Protein AF-A0A734XWA3-F1 (afdb_monomer_lite)

Foldseek 3Di:
DLLLALLQVLLVVLVVLCVVLVHDCVVLQQQSQVLCVVLVADFDDDPNGTHHPPHDDDPQLVVVLVVCCVVPVVQVPDPVSSVVSSVVSSVVVLVVCQVVPVVDPGDRSVVSSVSSVVSSVVSNVVSD

pLDDT: mean 93.8, std 4.63, range [60.22, 98.06]

Radius of gyration: 15.63 Å; chains: 1; bounding box: 35×31×35 Å

Sequence (128 aa):
AILSAVYSNNKDQCCKLLISKGVSITPFLKEIGEAAQNAELPGEIKNGVFTPGGAGANPFVVPLIASASIKYPHMFINHNQQVSFKAYAEKIVMKEVTPLFNKGTMPTPQQFQLTIENIANKYLQNAS

Organism: Salmonella enterica (NCBI:txid28901)

Structure (mmCIF, N/CA/C/O backbone):
data_AF-A0A734XWA3-F1
#
_entry.id   AF-A0A734XWA3-F1
#
loop_
_atom_site.group_PDB
_atom_site.id
_atom_site.type_symbol
_atom_site.label_atom_id
_atom_site.label_alt_id
_atom_site.label_comp_id
_atom_site.label_asym_id
_atom_site.label_entity_id
_atom_site.label_seq_id
_atom_site.pdbx_PDB_ins_code
_atom_site.Cartn_x
_atom_site.Cartn_y
_atom_site.Cartn_z
_atom_site.occupancy
_atom_site.B_iso_or_equiv
_atom_site.auth_seq_id
_atom_site.auth_comp_id
_atom_site.auth_asym_id
_atom_site.auth_atom_id
_atom_site.pdbx_PDB_model_num
ATOM 1 N N . ALA A 1 1 ? 0.790 -8.281 -3.360 1.00 89.12 1 ALA A N 1
ATOM 2 C CA . ALA A 1 1 ? 1.863 -7.278 -3.551 1.00 89.12 1 ALA A CA 1
ATOM 3 C C . ALA A 1 1 ? 1.309 -5.896 -3.906 1.00 89.12 1 ALA A C 1
ATOM 5 O O . ALA A 1 1 ? 1.453 -5.002 -3.090 1.00 89.12 1 ALA A O 1
ATOM 6 N N . ILE A 1 2 ? 0.650 -5.700 -5.060 1.00 93.75 2 ILE A N 1
ATOM 7 C CA . ILE A 1 2 ? 0.156 -4.367 -5.477 1.00 93.75 2 ILE A CA 1
ATOM 8 C C . ILE A 1 2 ? -0.863 -3.781 -4.494 1.00 93.75 2 ILE A C 1
ATOM 10 O O . ILE A 1 2 ? -0.647 -2.690 -3.979 1.00 93.75 2 ILE A O 1
ATOM 14 N N . LEU A 1 3 ? -1.932 -4.517 -4.177 1.00 95.12 3 LEU A N 1
ATOM 15 C CA . LEU A 1 3 ? -2.932 -4.050 -3.209 1.00 95.12 3 LEU A CA 1
ATOM 16 C C . LEU A 1 3 ? -2.325 -3.866 -1.808 1.00 95.12 3 LEU A C 1
ATOM 18 O O . LEU A 1 3 ? -2.639 -2.913 -1.109 1.00 95.12 3 LEU A O 1
ATOM 22 N N . SER A 1 4 ? -1.378 -4.722 -1.416 1.00 95.62 4 SER A N 1
ATOM 23 C CA . SER A 1 4 ? -0.643 -4.572 -0.154 1.00 95.62 4 SER A CA 1
ATOM 24 C C . SER A 1 4 ? 0.204 -3.290 -0.115 1.00 95.62 4 SER A C 1
ATOM 26 O O . SER A 1 4 ? 0.299 -2.657 0.930 1.00 95.62 4 SER A O 1
ATOM 28 N N . ALA A 1 5 ? 0.770 -2.868 -1.248 1.00 94.19 5 ALA A N 1
ATOM 29 C CA . ALA A 1 5 ? 1.468 -1.590 -1.359 1.00 94.19 5 ALA A CA 1
ATOM 30 C C . ALA A 1 5 ? 0.503 -0.393 -1.297 1.00 94.19 5 ALA A C 1
ATOM 32 O O . ALA A 1 5 ? 0.799 0.583 -0.613 1.00 94.19 5 ALA A O 1
ATOM 33 N N . VAL A 1 6 ? -0.665 -0.485 -1.949 1.00 94.06 6 VAL A N 1
ATOM 34 C CA . VAL A 1 6 ? -1.745 0.518 -1.831 1.00 94.06 6 VAL A CA 1
ATOM 35 C C . VAL A 1 6 ? -2.152 0.701 -0.369 1.00 94.06 6 VAL A C 1
ATOM 37 O O . VAL A 1 6 ? -2.234 1.834 0.110 1.00 94.06 6 VAL A O 1
ATOM 40 N N . TYR A 1 7 ? -2.352 -0.415 0.341 1.00 96.81 7 TYR A N 1
ATOM 41 C CA . TYR A 1 7 ? -2.630 -0.438 1.774 1.00 96.81 7 TYR A CA 1
ATOM 42 C C . TYR A 1 7 ? -1.526 0.272 2.565 1.00 96.81 7 TYR A C 1
ATOM 44 O O . TYR A 1 7 ? -1.813 1.193 3.325 1.00 96.81 7 TYR A O 1
ATOM 52 N N . SER A 1 8 ? -0.260 -0.106 2.361 1.00 94.75 8 SER A N 1
ATOM 53 C CA . SER A 1 8 ? 0.871 0.460 3.104 1.00 94.75 8 SER A CA 1
ATOM 54 C C . SER A 1 8 ? 1.035 1.961 2.905 1.00 94.75 8 SER A C 1
ATOM 56 O O . SER A 1 8 ? 1.178 2.681 3.889 1.00 94.75 8 SER A O 1
ATOM 58 N N . ASN A 1 9 ? 0.962 2.440 1.663 1.00 91.06 9 ASN A N 1
ATOM 59 C CA . ASN A 1 9 ? 1.125 3.862 1.368 1.00 91.06 9 ASN A CA 1
ATOM 60 C C . ASN A 1 9 ? 0.036 4.709 2.037 1.00 91.06 9 ASN A C 1
ATOM 62 O O . ASN A 1 9 ? 0.341 5.712 2.684 1.00 91.06 9 ASN A O 1
ATOM 66 N N . ASN A 1 10 ? -1.223 4.278 1.937 1.00 92.56 10 ASN A N 1
ATOM 67 C CA . ASN A 1 10 ? -2.336 4.981 2.570 1.00 92.56 10 ASN A CA 1
ATOM 68 C C . ASN A 1 10 ? -2.272 4.915 4.098 1.00 92.56 10 ASN A C 1
ATOM 70 O O . ASN A 1 10 ? -2.511 5.921 4.768 1.00 92.56 10 ASN A O 1
ATOM 74 N N . LYS A 1 11 ? -1.924 3.747 4.652 1.00 95.50 11 LYS A N 1
ATOM 75 C CA . LYS A 1 11 ? -1.738 3.558 6.092 1.00 95.50 11 LYS A CA 1
ATOM 76 C C . LYS A 1 11 ? -0.707 4.546 6.631 1.00 95.50 11 LYS A C 1
ATOM 78 O O . LYS A 1 11 ? -1.010 5.287 7.560 1.00 95.50 11 LYS A O 1
ATOM 83 N N . ASP A 1 12 ? 0.484 4.584 6.039 1.00 93.62 12 ASP A N 1
ATOM 84 C CA . ASP A 1 12 ? 1.581 5.423 6.523 1.00 93.62 12 ASP A CA 1
ATOM 85 C C . ASP A 1 12 ? 1.233 6.919 6.417 1.00 93.62 12 ASP A C 1
ATOM 87 O O . ASP A 1 12 ? 1.466 7.680 7.361 1.00 93.62 12 ASP A O 1
ATOM 91 N N . GLN A 1 13 ? 0.610 7.341 5.309 1.00 92.19 13 GLN A N 1
ATOM 92 C CA . GLN A 1 13 ? 0.181 8.727 5.111 1.00 92.19 13 GLN A CA 1
ATOM 93 C C . GLN A 1 13 ? -0.894 9.154 6.120 1.00 92.19 13 GLN A C 1
ATOM 95 O O . GLN A 1 13 ? -0.751 10.190 6.774 1.00 92.19 13 GLN A O 1
ATOM 100 N N . CYS A 1 14 ? -1.961 8.367 6.265 1.00 94.81 14 CYS A N 1
ATOM 101 C CA . CYS A 1 14 ? -3.069 8.703 7.153 1.00 94.81 14 CYS A CA 1
ATOM 102 C C . CYS A 1 14 ? -2.642 8.643 8.627 1.00 94.81 14 CYS A C 1
ATOM 104 O O . CYS A 1 14 ? -2.916 9.576 9.379 1.00 94.81 14 CYS A O 1
ATOM 106 N N . CYS A 1 15 ? -1.883 7.617 9.037 1.00 95.56 15 CYS A N 1
ATOM 107 C CA . CYS A 1 15 ? -1.354 7.527 10.399 1.00 95.56 15 CYS A CA 1
ATOM 108 C C . CYS A 1 15 ? -0.489 8.739 10.755 1.00 95.56 15 CYS A C 1
ATOM 110 O O . CYS A 1 15 ? -0.646 9.284 11.844 1.00 95.56 15 CYS A O 1
ATOM 112 N N . LYS A 1 16 ? 0.376 9.207 9.843 1.00 94.56 16 LYS A N 1
ATOM 113 C CA . LYS A 1 16 ? 1.185 10.413 10.075 1.00 94.56 16 LYS A CA 1
ATOM 114 C C . LYS A 1 16 ? 0.311 11.637 10.375 1.00 94.56 16 LYS A C 1
ATOM 116 O O . LYS A 1 16 ? 0.613 12.387 11.302 1.00 94.56 16 LYS A O 1
ATOM 121 N N . LEU A 1 17 ? -0.776 11.821 9.626 1.00 94.88 17 LEU A N 1
ATOM 122 C CA . LEU A 1 17 ? -1.710 12.933 9.819 1.00 94.88 17 LEU A CA 1
ATOM 123 C C . LEU A 1 17 ? -2.527 12.790 11.113 1.00 94.88 17 LEU A C 1
ATOM 125 O O . LEU A 1 17 ? -2.623 13.747 11.878 1.00 94.88 17 LEU A O 1
ATOM 129 N N . LEU A 1 18 ? -3.069 11.606 11.400 1.00 94.50 18 LEU A N 1
ATOM 130 C CA . LEU A 1 18 ? -3.842 11.353 12.621 1.00 94.50 18 LEU A CA 1
ATOM 131 C C . LEU A 1 18 ? -2.992 11.532 13.886 1.00 94.50 18 LEU A C 1
ATOM 133 O O . LEU A 1 18 ? -3.425 12.205 14.819 1.00 94.50 18 LEU A O 1
ATOM 137 N N . ILE A 1 19 ? -1.754 11.026 13.884 1.00 95.19 19 ILE A N 1
ATOM 138 C CA . ILE A 1 19 ? -0.800 11.226 14.985 1.00 95.19 19 ILE A CA 1
ATOM 139 C C . ILE A 1 19 ? -0.501 12.716 15.167 1.00 95.19 19 ILE A C 1
ATOM 141 O O . ILE A 1 19 ? -0.512 13.198 16.296 1.00 95.19 19 ILE A O 1
ATOM 145 N N . SER A 1 20 ? -0.301 13.471 14.077 1.00 94.19 20 SER A N 1
ATOM 146 C CA . SER A 1 20 ? -0.065 14.923 14.169 1.00 94.19 20 SER A CA 1
ATOM 147 C C . SER A 1 20 ? -1.241 15.703 14.774 1.00 94.19 20 SER A C 1
ATOM 149 O O . SER A 1 20 ? -1.041 16.784 15.319 1.00 94.19 20 SER A O 1
ATOM 151 N N . LYS A 1 21 ? -2.451 15.136 14.714 1.00 93.12 21 LYS A N 1
ATOM 152 C CA . LYS A 1 21 ? -3.686 15.669 15.306 1.00 93.12 21 LYS A CA 1
ATOM 153 C C . LYS A 1 21 ? -3.989 15.096 16.701 1.00 93.12 21 LYS A C 1
ATOM 155 O O . LYS A 1 21 ? -5.018 15.429 17.275 1.00 93.12 21 LYS A O 1
ATOM 160 N N . GLY A 1 22 ? -3.137 14.221 17.245 1.00 91.69 22 GLY A N 1
ATOM 161 C CA . GLY A 1 22 ? -3.363 13.563 18.539 1.00 91.69 22 GLY A CA 1
ATOM 162 C C . GLY A 1 22 ? -4.503 12.536 18.538 1.00 91.69 22 GLY A C 1
ATOM 163 O O . GLY A 1 22 ? -5.001 12.170 19.601 1.00 91.69 22 GLY A O 1
ATOM 164 N N . VAL A 1 23 ? -4.928 12.065 17.363 1.00 93.38 23 VAL A N 1
ATOM 165 C CA . VAL A 1 23 ? -6.029 11.107 17.216 1.00 93.38 23 VAL A CA 1
ATOM 166 C C . VAL A 1 23 ? -5.498 9.677 17.195 1.00 93.38 23 VAL A C 1
ATOM 168 O O . VAL A 1 23 ? -4.503 9.365 16.538 1.00 93.38 23 VAL A O 1
ATOM 171 N N . SER A 1 24 ? -6.185 8.785 17.912 1.00 93.06 24 SER A N 1
ATOM 172 C CA . SER A 1 24 ? -5.847 7.361 17.941 1.00 93.06 24 SER A CA 1
ATOM 173 C C . SER A 1 24 ? -5.946 6.737 16.548 1.00 93.06 24 SER A C 1
ATOM 175 O O . SER A 1 24 ? -6.978 6.826 15.883 1.00 93.06 24 SER A O 1
ATOM 177 N N . ILE A 1 25 ? -4.882 6.052 16.125 1.00 95.81 25 ILE A N 1
ATOM 178 C CA . ILE A 1 25 ? -4.816 5.374 14.823 1.00 95.81 25 ILE A CA 1
ATOM 179 C C . ILE A 1 25 ? -5.511 4.008 14.822 1.00 95.81 25 ILE A C 1
ATOM 181 O O . ILE A 1 25 ? -5.812 3.485 13.754 1.00 95.81 25 ILE A O 1
ATOM 185 N N . THR A 1 26 ? -5.771 3.412 15.989 1.00 95.06 26 THR A N 1
ATOM 186 C CA . THR A 1 26 ? -6.272 2.031 16.095 1.00 95.06 26 THR A CA 1
ATOM 187 C C . THR A 1 26 ? -7.600 1.799 15.363 1.00 95.06 26 THR A C 1
ATOM 189 O O . THR A 1 26 ? -7.685 0.811 14.634 1.00 95.06 26 THR A O 1
ATOM 192 N N . PRO A 1 27 ? -8.623 2.674 15.479 1.00 95.56 27 PRO A N 1
ATOM 193 C CA . PRO A 1 27 ? -9.873 2.496 14.740 1.00 95.56 27 PRO A CA 1
ATOM 194 C C . PRO A 1 27 ? -9.661 2.520 13.222 1.00 95.56 27 PRO A C 1
ATOM 196 O O . PRO A 1 27 ? -10.161 1.647 12.519 1.00 95.56 27 PRO A O 1
ATOM 199 N N . PHE A 1 28 ? -8.843 3.462 12.740 1.00 96.75 28 PHE A N 1
ATOM 200 C CA . PHE A 1 28 ? -8.468 3.555 11.332 1.00 96.75 28 PHE A CA 1
ATOM 201 C C . PHE A 1 28 ? -7.773 2.278 10.853 1.00 96.75 28 PHE A C 1
ATOM 203 O O . PHE A 1 28 ? -8.188 1.703 9.851 1.00 96.75 28 PHE A O 1
ATOM 210 N N . LEU A 1 29 ? -6.762 1.806 11.594 1.00 96.88 29 LEU A N 1
ATOM 211 C CA . LEU A 1 29 ? -6.017 0.588 11.270 1.00 96.88 29 LEU A CA 1
ATOM 212 C C . LEU A 1 29 ? -6.922 -0.645 11.184 1.00 96.88 29 LEU A C 1
ATOM 214 O O . LEU A 1 29 ? -6.722 -1.491 10.316 1.00 96.88 29 LEU A O 1
ATOM 218 N N . LYS A 1 30 ? -7.927 -0.740 12.060 1.00 97.25 30 LYS A N 1
ATOM 219 C CA . LYS A 1 30 ? -8.896 -1.835 12.032 1.00 97.25 30 LYS A CA 1
ATOM 220 C C . LYS A 1 30 ? -9.740 -1.809 10.754 1.00 97.25 30 LYS A C 1
ATOM 222 O O . LYS A 1 30 ? -9.818 -2.826 10.074 1.00 97.25 30 LYS A O 1
ATOM 227 N N . GLU A 1 31 ? -10.293 -0.652 10.389 1.00 97.81 31 GLU A N 1
ATOM 228 C CA . GLU A 1 31 ? -11.173 -0.522 9.217 1.00 97.81 31 GLU A CA 1
ATOM 229 C C . GLU A 1 31 ? -10.416 -0.748 7.893 1.00 97.81 31 GLU A C 1
ATOM 231 O O . GLU A 1 31 ? -10.904 -1.453 7.009 1.00 97.81 31 GLU A O 1
ATOM 236 N N . ILE A 1 32 ? -9.178 -0.249 7.761 1.00 97.56 32 ILE A N 1
ATOM 237 C CA . ILE A 1 32 ? -8.358 -0.561 6.575 1.00 97.56 32 ILE A CA 1
ATOM 238 C C . ILE A 1 32 ? -7.894 -2.024 6.547 1.00 97.56 32 ILE A C 1
ATOM 240 O O . ILE A 1 32 ? -7.689 -2.580 5.467 1.00 97.56 32 ILE A O 1
ATOM 244 N N . GLY A 1 33 ? -7.720 -2.650 7.715 1.00 97.50 33 GLY A N 1
ATOM 245 C CA . GLY A 1 33 ? -7.402 -4.070 7.839 1.00 97.50 33 GLY A CA 1
ATOM 246 C C . GLY A 1 33 ? -8.559 -4.941 7.355 1.00 97.50 33 GLY A C 1
ATOM 247 O O . GLY A 1 33 ? -8.352 -5.844 6.550 1.00 97.50 33 GLY A O 1
ATOM 248 N N . GLU A 1 34 ? -9.786 -4.620 7.763 1.00 97.81 34 GLU A N 1
ATOM 249 C CA . GLU A 1 34 ? -11.006 -5.275 7.275 1.00 97.81 34 GLU A CA 1
ATOM 250 C C . GLU A 1 34 ? -11.168 -5.098 5.758 1.00 97.81 34 GLU A C 1
ATOM 252 O O . GLU A 1 34 ? -11.424 -6.068 5.047 1.00 97.81 34 GLU A O 1
ATOM 257 N N . ALA A 1 35 ? -10.925 -3.896 5.223 1.00 97.75 35 ALA A N 1
ATOM 258 C CA . ALA A 1 35 ? -10.937 -3.669 3.776 1.00 97.75 35 ALA A CA 1
ATOM 259 C C . ALA A 1 35 ? -9.905 -4.541 3.041 1.00 97.75 35 ALA A C 1
ATOM 261 O O . ALA A 1 35 ? -10.197 -5.100 1.984 1.00 97.75 35 ALA A O 1
ATOM 262 N N . ALA A 1 36 ? -8.705 -4.690 3.602 1.00 97.19 36 ALA A N 1
ATOM 263 C CA . ALA A 1 36 ? -7.665 -5.535 3.033 1.00 97.19 36 ALA A CA 1
ATOM 264 C C . ALA A 1 36 ? -8.008 -7.034 3.095 1.00 97.19 36 ALA A C 1
ATOM 266 O O . ALA A 1 36 ? -7.687 -7.771 2.162 1.00 97.19 36 ALA A O 1
ATOM 267 N N . GLN A 1 37 ? -8.688 -7.471 4.156 1.00 96.38 37 GLN A N 1
ATOM 268 C CA . GLN A 1 37 ? -9.208 -8.830 4.283 1.00 96.38 37 GLN A CA 1
ATOM 269 C C . GLN A 1 37 ? -10.331 -9.101 3.270 1.00 96.38 37 GLN A C 1
ATOM 271 O O . GLN A 1 37 ? -10.324 -10.141 2.618 1.00 96.38 37 GLN A O 1
ATOM 276 N N . ASN A 1 38 ? -11.240 -8.142 3.071 1.00 95.94 38 ASN A N 1
ATOM 277 C CA . ASN A 1 38 ? -12.308 -8.211 2.064 1.00 95.94 38 ASN A CA 1
ATOM 278 C C . ASN A 1 38 ? -11.772 -8.198 0.625 1.00 95.94 38 ASN A C 1
ATOM 280 O O . ASN A 1 38 ? -12.423 -8.707 -0.280 1.00 95.94 38 ASN A O 1
ATOM 284 N N . ALA A 1 39 ? -10.577 -7.644 0.409 1.00 95.25 39 ALA A N 1
ATOM 285 C CA . ALA A 1 39 ? -9.842 -7.746 -0.850 1.00 95.25 39 ALA A CA 1
ATOM 286 C C . ALA A 1 39 ? -9.077 -9.079 -1.002 1.00 95.25 39 ALA A C 1
ATOM 288 O O . ALA A 1 39 ? -8.239 -9.199 -1.897 1.00 95.25 39 ALA A O 1
ATOM 289 N N . GLU A 1 40 ? -9.333 -10.052 -0.119 1.00 94.38 40 GLU A N 1
ATOM 290 C CA . GLU A 1 40 ? -8.754 -11.401 -0.112 1.00 94.38 40 GLU A CA 1
ATOM 291 C C . GLU A 1 40 ? -7.219 -11.409 -0.021 1.00 94.38 40 GLU A C 1
ATOM 293 O O . GLU A 1 40 ? -6.544 -12.320 -0.510 1.00 94.38 40 GLU A O 1
ATOM 298 N N . LEU A 1 41 ? -6.627 -10.386 0.607 1.00 95.00 41 LEU A N 1
ATOM 299 C CA . LEU A 1 41 ? -5.182 -10.362 0.801 1.00 95.00 41 LEU A CA 1
ATOM 300 C C . LEU A 1 41 ? -4.764 -11.375 1.870 1.00 95.00 41 LEU A C 1
ATOM 302 O O . LEU A 1 41 ? -5.375 -11.424 2.935 1.00 95.00 41 LEU A O 1
ATOM 306 N N . PRO A 1 42 ? -3.683 -12.144 1.648 1.00 95.81 42 PRO A N 1
ATOM 307 C CA . PRO A 1 42 ? -3.108 -12.963 2.702 1.00 95.81 42 PRO A CA 1
ATOM 308 C C . PRO A 1 42 ? -2.455 -12.061 3.752 1.00 95.81 42 PRO A C 1
ATOM 310 O O . PRO A 1 42 ? -1.829 -11.045 3.425 1.00 95.81 42 PRO A O 1
ATOM 313 N N . GLY A 1 43 ? -2.565 -12.440 5.020 1.00 96.19 43 GLY A N 1
ATOM 314 C CA . GLY A 1 43 ? -2.045 -11.659 6.134 1.00 96.19 43 GLY A CA 1
ATOM 315 C C . GLY A 1 43 ? -2.347 -12.295 7.479 1.00 96.19 43 GLY A C 1
ATOM 316 O O . GLY A 1 43 ? -2.764 -13.448 7.558 1.00 96.19 43 GLY A O 1
ATOM 317 N N . GLU A 1 44 ? -2.127 -11.525 8.533 1.00 96.50 44 GLU A N 1
ATOM 318 C CA . GLU A 1 44 ? -2.301 -11.968 9.913 1.00 96.50 44 GLU A CA 1
ATOM 319 C C . GLU A 1 44 ? -3.057 -10.922 10.732 1.00 96.50 44 GLU A C 1
ATOM 321 O O . GLU A 1 44 ? -3.013 -9.725 10.441 1.00 96.50 44 GLU A O 1
ATOM 326 N N 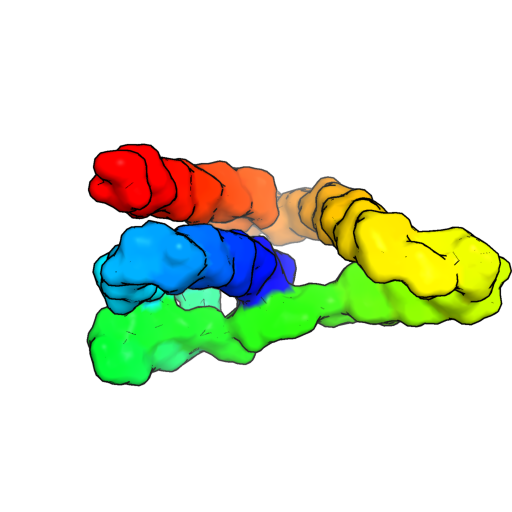. ILE A 1 45 ? -3.743 -11.379 11.779 1.00 96.44 45 ILE A N 1
ATOM 327 C CA . ILE A 1 45 ? -4.396 -10.509 12.757 1.00 96.44 45 ILE A CA 1
ATOM 328 C C . ILE A 1 45 ? -3.515 -10.443 13.999 1.00 96.44 45 ILE A C 1
ATOM 330 O O . ILE A 1 45 ? -3.211 -11.467 14.608 1.00 96.44 45 ILE A O 1
ATOM 334 N N . LYS A 1 46 ? -3.148 -9.229 14.410 1.00 93.88 46 LYS A N 1
ATOM 335 C CA . LYS A 1 46 ? -2.448 -8.959 15.672 1.00 93.88 46 LYS A CA 1
ATOM 336 C C . LYS A 1 46 ? -3.219 -7.894 16.440 1.00 93.88 46 LYS A C 1
ATOM 338 O O . LYS A 1 46 ? -3.574 -6.864 15.878 1.00 93.88 46 LYS A O 1
ATOM 343 N N . ASN A 1 47 ? -3.512 -8.150 17.716 1.00 92.38 47 ASN A N 1
ATOM 344 C CA . ASN A 1 47 ? -4.274 -7.240 18.586 1.00 92.38 47 ASN A CA 1
ATOM 345 C C . ASN A 1 47 ? -5.609 -6.759 17.974 1.00 92.38 47 ASN A C 1
ATOM 347 O O . ASN A 1 47 ? -5.985 -5.599 18.115 1.00 92.38 47 ASN A O 1
ATOM 351 N N . GLY A 1 48 ? -6.313 -7.642 17.257 1.00 92.38 48 GLY A N 1
ATOM 352 C CA . GLY A 1 48 ? -7.591 -7.318 16.611 1.00 92.38 48 GLY A CA 1
ATOM 353 C C . GLY A 1 48 ? -7.486 -6.465 15.340 1.00 92.38 48 GLY A C 1
ATOM 354 O O . GLY A 1 48 ? -8.513 -6.010 14.845 1.00 92.38 48 GLY A O 1
ATOM 355 N N . VAL A 1 49 ? -6.277 -6.258 14.807 1.00 96.06 49 VAL A N 1
ATOM 356 C CA . VAL A 1 49 ? -6.024 -5.540 13.551 1.00 96.06 49 VAL A CA 1
ATOM 357 C C . VAL A 1 49 ? -5.438 -6.506 12.525 1.00 96.06 49 VAL A C 1
ATOM 359 O O . VAL A 1 49 ? -4.376 -7.091 12.747 1.00 96.06 49 VAL A O 1
ATOM 362 N N . PHE A 1 50 ? -6.124 -6.668 11.394 1.00 97.88 50 PHE A N 1
ATOM 363 C CA . PHE A 1 50 ? -5.604 -7.408 10.246 1.00 97.88 50 PHE A CA 1
ATOM 364 C C . PHE A 1 50 ? -4.532 -6.589 9.517 1.00 97.88 50 PHE A C 1
ATOM 366 O O . PHE A 1 50 ? -4.725 -5.406 9.246 1.00 97.88 50 PHE A O 1
ATOM 373 N N . THR A 1 51 ? -3.406 -7.214 9.172 1.00 96.25 51 THR A N 1
ATOM 374 C CA . THR A 1 51 ? -2.350 -6.610 8.350 1.00 96.25 51 THR A CA 1
ATOM 375 C C . THR A 1 51 ? -1.977 -7.551 7.200 1.00 96.25 51 THR A C 1
ATOM 377 O O . THR A 1 51 ? -1.611 -8.701 7.455 1.00 96.25 51 THR A O 1
ATOM 380 N N . PRO A 1 52 ? -2.016 -7.088 5.935 1.00 96.56 52 PRO A N 1
ATOM 381 C CA . PRO A 1 52 ? -1.556 -7.875 4.793 1.00 96.56 52 PRO A CA 1
ATOM 382 C C . PRO A 1 52 ? -0.091 -8.289 4.940 1.00 96.56 52 PRO A C 1
ATOM 384 O O . PRO A 1 52 ? 0.759 -7.450 5.224 1.00 96.56 52 PRO A O 1
ATOM 387 N N . GLY A 1 53 ? 0.238 -9.548 4.649 1.00 93.12 53 GLY A N 1
ATOM 388 C CA . GLY A 1 53 ? 1.614 -10.054 4.750 1.00 93.12 53 GLY A CA 1
ATOM 389 C C . GLY A 1 53 ? 2.574 -9.395 3.754 1.00 93.12 53 GLY A C 1
ATOM 390 O O . GLY A 1 53 ? 3.767 -9.285 4.006 1.00 93.12 53 GLY A O 1
ATOM 391 N N . GLY A 1 54 ? 2.045 -8.898 2.631 1.00 90.88 54 GLY A N 1
ATOM 392 C CA . GLY A 1 54 ? 2.800 -8.110 1.655 1.00 90.88 54 GLY A CA 1
ATOM 393 C C . GLY A 1 54 ? 2.869 -6.611 1.965 1.00 90.88 54 GLY A C 1
ATOM 394 O O . GLY A 1 54 ? 3.235 -5.848 1.071 1.00 90.88 54 GLY A O 1
ATOM 395 N N . ALA A 1 55 ? 2.429 -6.165 3.146 1.00 88.25 55 ALA A N 1
ATOM 396 C CA . ALA A 1 55 ? 2.510 -4.763 3.534 1.00 88.25 55 ALA A CA 1
ATOM 397 C C . ALA A 1 55 ? 3.981 -4.332 3.623 1.00 88.25 55 ALA A C 1
ATOM 399 O O . ALA A 1 55 ? 4.789 -4.950 4.310 1.00 88.25 55 ALA A O 1
ATOM 400 N N . GLY A 1 56 ? 4.326 -3.251 2.930 1.00 90.00 56 GLY A N 1
ATOM 401 C CA . GLY A 1 56 ? 5.675 -2.709 2.884 1.00 90.00 56 GLY A CA 1
ATOM 402 C C . GLY A 1 56 ? 5.971 -2.041 1.549 1.00 90.00 56 GLY A C 1
ATOM 403 O O . GLY A 1 56 ? 5.088 -1.474 0.902 1.00 90.00 56 GLY A O 1
ATOM 404 N N . ALA A 1 57 ? 7.238 -2.100 1.145 1.00 86.62 57 ALA A N 1
ATOM 405 C CA . ALA A 1 57 ? 7.696 -1.504 -0.100 1.00 86.62 57 ALA A CA 1
ATOM 406 C C . ALA A 1 57 ? 7.114 -2.228 -1.326 1.00 86.62 57 ALA A C 1
ATOM 408 O O . ALA A 1 57 ? 7.095 -3.457 -1.395 1.00 86.62 57 ALA A O 1
ATOM 409 N N . ASN A 1 58 ? 6.674 -1.458 -2.324 1.00 91.06 58 ASN A N 1
ATOM 410 C CA . ASN A 1 58 ? 6.158 -2.012 -3.571 1.00 91.06 58 ASN A CA 1
ATOM 411 C C . ASN A 1 58 ? 7.306 -2.633 -4.398 1.00 91.06 58 ASN A C 1
ATOM 413 O O . ASN A 1 58 ? 8.196 -1.892 -4.833 1.00 91.06 58 ASN A O 1
ATOM 417 N N . PRO A 1 59 ? 7.274 -3.950 -4.680 1.00 92.44 59 PRO A N 1
ATOM 418 C CA . PRO A 1 59 ? 8.386 -4.648 -5.325 1.00 92.44 59 PRO A CA 1
ATOM 419 C C . PRO A 1 59 ? 8.646 -4.208 -6.771 1.00 92.44 59 PRO A C 1
ATOM 421 O O . PRO A 1 59 ? 9.730 -4.454 -7.284 1.00 92.44 59 PRO A O 1
ATOM 424 N N . PHE A 1 60 ? 7.694 -3.538 -7.427 1.00 94.62 60 PHE A N 1
ATOM 425 C CA . PHE A 1 60 ? 7.865 -3.030 -8.795 1.00 94.62 60 PHE A CA 1
ATOM 426 C C . PHE A 1 60 ? 8.373 -1.586 -8.828 1.00 94.62 60 PHE A C 1
ATOM 428 O O . PHE A 1 60 ? 9.061 -1.181 -9.761 1.00 94.62 60 PHE A O 1
ATOM 435 N N . VAL A 1 61 ? 8.062 -0.803 -7.795 1.00 94.81 61 VAL A N 1
ATOM 436 C CA . VAL A 1 61 ? 8.444 0.614 -7.720 1.00 94.81 61 VAL A CA 1
ATOM 437 C C . VAL A 1 61 ? 9.879 0.761 -7.237 1.00 94.81 61 VAL A C 1
ATOM 439 O O . VAL A 1 61 ? 10.611 1.589 -7.766 1.00 94.81 61 VAL A O 1
ATOM 442 N N . VAL A 1 62 ? 10.307 -0.061 -6.272 1.00 94.25 62 VAL A N 1
ATOM 443 C CA . VAL A 1 62 ? 11.681 -0.036 -5.741 1.00 94.25 62 VAL A CA 1
ATOM 444 C C . VAL A 1 62 ? 12.743 -0.146 -6.850 1.00 94.25 62 VAL A C 1
ATOM 446 O O . VAL A 1 62 ? 13.566 0.766 -6.946 1.00 94.25 62 VAL A O 1
ATOM 449 N N . PRO A 1 63 ? 12.739 -1.175 -7.723 1.00 96.19 63 PRO A N 1
ATOM 450 C CA . PRO A 1 63 ? 13.741 -1.288 -8.785 1.00 96.19 63 PRO A CA 1
ATOM 451 C C . PRO A 1 63 ? 13.603 -0.201 -9.858 1.00 96.19 63 PRO A C 1
ATOM 453 O O . PRO A 1 63 ? 14.613 0.232 -10.415 1.00 96.19 63 PRO A O 1
ATOM 456 N N . LEU A 1 64 ? 12.383 0.277 -10.132 1.00 96.31 64 LEU A N 1
ATOM 457 C CA . LEU A 1 64 ? 12.145 1.362 -11.086 1.00 96.31 64 LEU A CA 1
ATOM 458 C C . LEU A 1 64 ? 12.773 2.675 -10.600 1.00 96.31 64 LEU A C 1
ATOM 460 O O . LEU A 1 64 ? 13.483 3.340 -11.353 1.00 96.31 64 LEU A O 1
ATOM 464 N N . ILE A 1 65 ? 12.569 3.012 -9.326 1.00 96.81 65 ILE A N 1
ATOM 465 C CA . ILE A 1 65 ? 13.155 4.197 -8.696 1.00 96.81 65 ILE A CA 1
ATOM 466 C C . ILE A 1 65 ? 14.669 4.061 -8.552 1.00 96.81 65 ILE A C 1
ATOM 468 O O . ILE A 1 65 ? 15.376 5.016 -8.855 1.00 96.81 65 ILE A O 1
ATOM 472 N N . ALA A 1 66 ? 15.179 2.889 -8.164 1.00 96.69 66 ALA A N 1
ATOM 473 C CA . ALA A 1 66 ? 16.619 2.645 -8.092 1.00 96.69 66 ALA A CA 1
ATOM 474 C C . ALA A 1 66 ? 17.296 2.812 -9.463 1.00 96.69 66 ALA A C 1
ATOM 476 O O . ALA A 1 66 ? 18.340 3.447 -9.584 1.00 96.69 66 ALA A O 1
ATOM 477 N N . SER A 1 67 ? 16.671 2.297 -10.522 1.00 97.75 67 SER A N 1
ATOM 478 C CA . SER A 1 67 ? 17.189 2.450 -11.884 1.00 97.75 67 SER A CA 1
ATOM 479 C C . SER A 1 67 ? 17.145 3.911 -12.342 1.00 97.75 67 SER A C 1
ATOM 481 O O . SER A 1 67 ? 18.098 4.408 -12.945 1.00 97.75 67 SER A O 1
ATOM 483 N N . ALA A 1 68 ? 16.059 4.624 -12.031 1.00 97.44 68 ALA A N 1
ATOM 484 C CA . ALA A 1 68 ? 15.917 6.038 -12.357 1.00 97.44 68 ALA A CA 1
ATOM 485 C C . ALA A 1 68 ? 16.913 6.922 -11.589 1.00 97.44 68 ALA A C 1
ATOM 487 O O . ALA A 1 68 ? 17.456 7.854 -12.179 1.00 97.44 68 ALA A O 1
ATOM 488 N N . SER A 1 69 ? 17.197 6.621 -10.319 1.00 97.00 69 SER A N 1
ATOM 489 C CA . SER A 1 69 ? 18.144 7.392 -9.506 1.00 97.00 69 SER A CA 1
ATOM 490 C C . SER A 1 69 ? 19.591 7.207 -9.954 1.00 97.00 69 SER A C 1
ATOM 492 O O . SER A 1 69 ? 20.340 8.179 -9.976 1.00 97.00 69 SER A O 1
ATOM 494 N N . ILE A 1 70 ? 19.967 6.003 -10.394 1.00 97.50 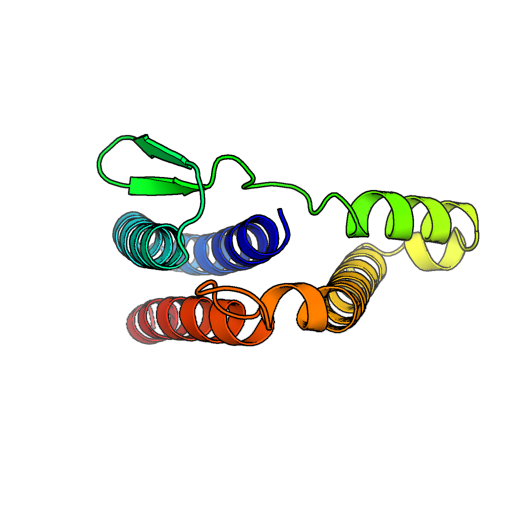70 ILE A N 1
ATOM 495 C CA . ILE A 1 70 ? 21.283 5.742 -10.996 1.00 97.50 70 ILE A CA 1
ATOM 496 C C . ILE A 1 70 ? 21.419 6.481 -12.333 1.00 97.50 70 ILE A C 1
ATOM 498 O O . ILE A 1 70 ? 22.460 7.069 -12.616 1.00 97.50 70 ILE A O 1
ATOM 502 N N . LYS A 1 71 ? 20.366 6.467 -13.161 1.00 98.06 71 LYS A N 1
ATOM 503 C CA . LYS A 1 71 ? 20.395 7.074 -14.499 1.00 98.06 71 LYS A CA 1
ATOM 504 C C . LYS A 1 71 ? 20.310 8.604 -14.475 1.00 98.06 71 LYS A C 1
ATOM 506 O O . LYS A 1 71 ? 20.904 9.256 -15.330 1.00 98.06 71 LYS A O 1
ATOM 511 N N . TYR A 1 72 ? 19.574 9.175 -13.523 1.00 96.88 72 TYR A N 1
ATOM 512 C CA . TYR A 1 72 ? 19.298 10.611 -13.431 1.00 96.88 72 TYR A CA 1
ATOM 513 C C . TYR A 1 72 ? 19.594 11.164 -12.026 1.00 96.88 72 TYR A C 1
ATOM 515 O O . TYR A 1 72 ? 18.703 11.737 -11.397 1.00 96.88 72 TYR A O 1
ATOM 523 N N . PRO A 1 73 ? 20.833 11.047 -11.514 1.00 95.44 73 PRO A N 1
ATOM 524 C CA . PRO A 1 73 ? 21.149 11.324 -10.109 1.00 95.44 73 PRO A CA 1
ATOM 525 C C . PRO A 1 73 ? 20.759 12.739 -9.665 1.00 95.44 73 PRO A C 1
ATOM 527 O O . PRO A 1 73 ? 20.218 12.915 -8.575 1.00 95.44 73 PRO A O 1
ATOM 530 N N . HIS A 1 74 ? 20.932 13.743 -10.531 1.00 95.38 74 HIS A N 1
ATOM 531 C CA . HIS A 1 74 ? 20.589 15.138 -10.232 1.00 95.38 74 HIS A CA 1
ATOM 532 C C . HIS A 1 74 ? 19.097 15.365 -9.947 1.00 95.38 74 HIS A C 1
ATOM 534 O O . HIS A 1 74 ? 18.757 16.255 -9.174 1.00 95.38 74 HIS A O 1
ATOM 540 N N . MET A 1 75 ? 18.212 14.541 -10.517 1.00 94.88 75 MET A N 1
ATOM 541 C CA . MET A 1 75 ? 16.766 14.621 -10.278 1.00 94.88 75 MET A CA 1
ATOM 542 C C . MET A 1 75 ? 16.364 13.987 -8.936 1.00 94.88 75 MET A C 1
ATOM 544 O O . MET A 1 75 ? 15.265 14.225 -8.446 1.00 94.88 75 MET A O 1
ATOM 548 N N . PHE A 1 76 ? 17.242 13.184 -8.328 1.00 95.50 76 PHE A 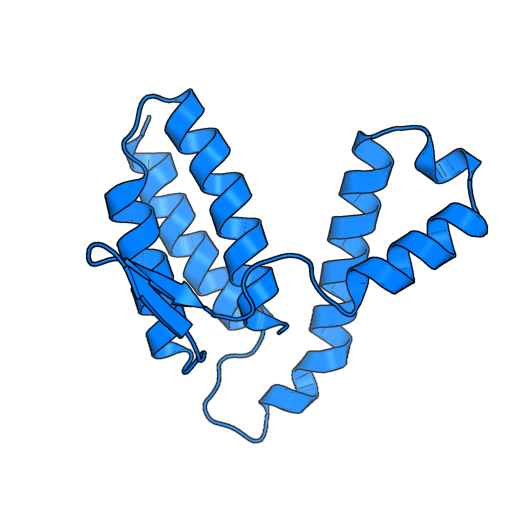N 1
ATOM 549 C CA . PHE A 1 76 ? 16.981 12.457 -7.085 1.00 95.50 76 PHE A CA 1
ATOM 550 C C . PHE A 1 76 ? 17.722 13.050 -5.881 1.00 95.50 76 PHE A C 1
ATOM 552 O O . PHE A 1 76 ? 17.725 12.440 -4.821 1.00 95.50 76 PHE A O 1
ATOM 559 N N . ILE A 1 77 ? 18.320 14.240 -5.983 1.00 94.38 77 ILE A N 1
ATOM 560 C CA . ILE A 1 77 ? 18.945 14.907 -4.825 1.00 94.38 77 ILE A CA 1
ATOM 561 C C . ILE A 1 77 ? 17.871 15.409 -3.849 1.00 94.38 77 ILE A C 1
ATOM 563 O O . ILE A 1 77 ? 17.991 15.257 -2.635 1.00 94.38 77 ILE A O 1
ATOM 567 N N . ASN A 1 78 ? 16.801 16.008 -4.374 1.00 94.81 78 ASN A N 1
ATOM 568 C CA . ASN A 1 78 ? 15.748 16.605 -3.564 1.00 94.81 78 ASN A CA 1
ATOM 569 C C . ASN A 1 78 ? 14.743 15.547 -3.082 1.00 94.81 78 ASN A C 1
ATOM 571 O O . ASN A 1 78 ? 14.137 14.839 -3.885 1.00 94.81 78 ASN A O 1
ATOM 575 N N . HIS A 1 79 ? 14.495 15.494 -1.772 1.00 91.69 79 HIS A N 1
ATOM 576 C CA . HIS A 1 79 ? 13.566 14.528 -1.183 1.00 91.69 79 HIS A CA 1
ATOM 577 C C . HIS A 1 79 ? 12.135 14.626 -1.745 1.00 91.69 79 HIS A C 1
ATOM 579 O O . HIS A 1 79 ? 11.521 13.606 -2.048 1.00 91.69 79 HIS A O 1
ATOM 585 N N . ASN A 1 80 ? 11.610 15.836 -1.960 1.00 92.81 80 ASN A N 1
ATOM 586 C CA . ASN A 1 80 ? 10.260 16.021 -2.503 1.00 92.81 80 ASN A CA 1
ATOM 587 C C . ASN A 1 80 ? 10.163 15.539 -3.958 1.00 92.81 80 ASN A C 1
ATOM 589 O O . ASN A 1 80 ? 9.131 14.993 -4.356 1.00 92.81 80 ASN A O 1
ATOM 593 N N . GLN A 1 81 ? 11.237 15.679 -4.744 1.00 93.69 81 GLN A N 1
ATOM 594 C CA . GLN A 1 81 ? 11.312 15.088 -6.083 1.00 93.69 81 GLN A CA 1
ATOM 595 C C . GLN A 1 81 ? 11.308 13.559 -6.008 1.00 93.69 81 GLN A C 1
ATOM 597 O O . GLN A 1 81 ? 10.530 12.929 -6.721 1.00 93.69 81 GLN A O 1
ATOM 602 N N . GLN A 1 82 ? 12.085 12.954 -5.101 1.00 93.50 82 GLN A N 1
ATOM 603 C CA . GLN A 1 82 ? 12.077 11.498 -4.902 1.00 93.50 82 GLN A CA 1
ATOM 604 C C . GLN A 1 82 ? 10.673 10.975 -4.550 1.00 93.50 82 GLN A C 1
ATOM 606 O O 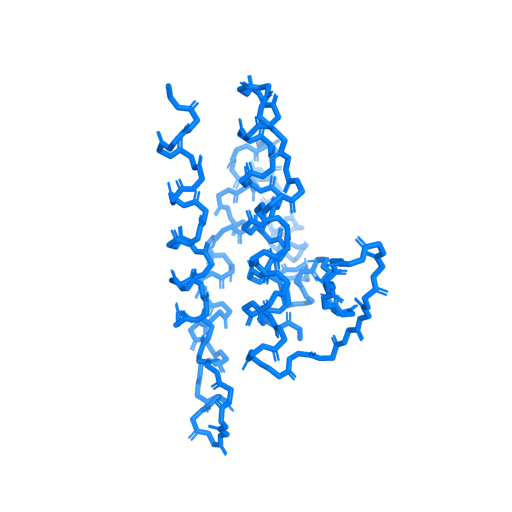. GLN A 1 82 ? 10.209 10.001 -5.144 1.00 93.50 82 GLN A O 1
ATOM 611 N N . VAL A 1 83 ? 9.976 11.644 -3.622 1.00 91.50 83 VAL A N 1
ATOM 612 C CA . VAL A 1 83 ? 8.595 11.307 -3.234 1.00 91.50 83 VAL A CA 1
ATOM 613 C C . VAL A 1 83 ? 7.646 11.429 -4.429 1.00 91.50 83 VAL A C 1
ATOM 615 O O . VAL A 1 83 ? 6.844 10.527 -4.672 1.00 91.50 83 VAL A O 1
ATOM 618 N N . SER A 1 84 ? 7.778 12.497 -5.220 1.00 93.44 84 SER A N 1
ATOM 619 C CA . SER A 1 84 ? 6.953 12.723 -6.414 1.00 93.44 84 SER A CA 1
ATOM 620 C C . SER A 1 84 ? 7.181 11.649 -7.483 1.00 93.44 84 SER A C 1
ATOM 622 O O . SER A 1 84 ? 6.221 11.123 -8.047 1.00 93.44 84 SER A O 1
ATOM 624 N N . PHE A 1 85 ? 8.435 11.259 -7.733 1.00 96.00 85 PHE A N 1
ATOM 625 C CA . PHE A 1 85 ? 8.750 10.180 -8.671 1.00 96.00 85 PHE A CA 1
ATOM 626 C C . PHE A 1 85 ? 8.235 8.829 -8.197 1.00 96.00 85 PHE A C 1
ATOM 628 O O . PHE A 1 85 ? 7.697 8.079 -9.009 1.00 96.00 85 PHE A O 1
ATOM 635 N N . LYS A 1 86 ? 8.342 8.531 -6.897 1.00 94.25 86 LYS A N 1
ATOM 636 C CA . LYS A 1 86 ? 7.773 7.311 -6.313 1.00 94.25 86 LYS A CA 1
ATOM 637 C C . LYS A 1 86 ? 6.259 7.246 -6.544 1.00 94.25 86 LYS A C 1
ATOM 639 O O . LYS A 1 86 ? 5.777 6.235 -7.046 1.00 94.25 86 LYS A O 1
ATOM 644 N N . ALA A 1 87 ? 5.530 8.327 -6.261 1.00 92.00 87 ALA A N 1
ATOM 645 C CA . ALA A 1 87 ? 4.082 8.390 -6.474 1.00 92.00 87 ALA A CA 1
ATOM 646 C C . ALA A 1 87 ? 3.701 8.228 -7.959 1.00 92.00 87 ALA A C 1
ATOM 648 O O . ALA A 1 87 ? 2.745 7.530 -8.302 1.00 92.00 87 ALA A O 1
ATOM 649 N N . TYR A 1 88 ? 4.475 8.827 -8.869 1.00 94.62 88 TYR A N 1
ATOM 650 C CA . TYR A 1 88 ? 4.247 8.665 -10.305 1.00 94.62 88 TYR A CA 1
ATOM 651 C C . TYR A 1 88 ? 4.524 7.232 -10.788 1.00 94.62 88 TYR A C 1
ATOM 653 O O . TYR A 1 88 ? 3.728 6.662 -11.536 1.00 94.62 88 TYR A O 1
ATOM 661 N N . ALA A 1 89 ? 5.613 6.621 -10.318 1.00 95.50 89 ALA A N 1
ATOM 662 C CA . ALA A 1 89 ? 5.948 5.228 -10.589 1.00 95.50 89 ALA A CA 1
ATOM 663 C C . ALA A 1 89 ? 4.850 4.271 -10.100 1.00 95.50 89 ALA A C 1
ATOM 665 O O . ALA A 1 89 ? 4.457 3.364 -10.831 1.00 95.50 89 ALA A O 1
ATOM 666 N N . GLU A 1 90 ? 4.303 4.502 -8.905 1.00 93.00 90 GLU A N 1
ATOM 667 C CA . GLU A 1 90 ? 3.167 3.740 -8.376 1.00 93.00 90 GLU A CA 1
ATOM 668 C C . GLU A 1 90 ? 1.955 3.808 -9.307 1.00 93.00 90 GLU A C 1
ATOM 670 O O . GLU A 1 90 ? 1.381 2.770 -9.634 1.00 93.00 90 GLU A O 1
ATOM 675 N N . LYS A 1 91 ? 1.613 5.001 -9.806 1.00 92.69 91 LYS A N 1
ATOM 676 C CA . LYS A 1 91 ? 0.496 5.188 -10.742 1.00 92.69 91 LYS A CA 1
ATOM 677 C C . LYS A 1 91 ? 0.702 4.441 -12.063 1.00 92.69 91 LYS A C 1
ATOM 679 O O . LYS A 1 91 ? -0.241 3.834 -12.570 1.00 92.69 91 LYS A O 1
ATOM 684 N N . ILE A 1 92 ? 1.919 4.458 -12.615 1.00 95.31 92 ILE A N 1
ATOM 685 C CA . ILE A 1 92 ? 2.249 3.696 -13.832 1.00 95.31 92 ILE A CA 1
ATOM 686 C C . ILE A 1 92 ? 2.102 2.196 -13.573 1.00 95.31 92 ILE A C 1
ATOM 688 O O . ILE A 1 92 ? 1.420 1.511 -14.332 1.00 95.31 92 ILE A O 1
ATOM 692 N N . VAL A 1 93 ? 2.692 1.695 -12.484 1.00 95.06 93 VAL A N 1
ATOM 693 C CA . VAL A 1 93 ? 2.635 0.272 -12.126 1.00 95.06 93 VAL A CA 1
ATOM 694 C C . VAL A 1 93 ? 1.190 -0.184 -11.939 1.00 95.06 93 VAL A C 1
ATOM 696 O O . VAL A 1 93 ? 0.822 -1.229 -12.462 1.00 95.06 93 VAL A O 1
ATOM 699 N N . MET A 1 94 ? 0.351 0.593 -11.243 1.00 93.31 94 MET A N 1
ATOM 700 C CA . MET A 1 94 ? -1.070 0.265 -11.074 1.00 93.31 94 MET A CA 1
ATOM 701 C C . MET A 1 94 ? -1.788 0.126 -12.417 1.00 93.31 94 MET A C 1
ATOM 703 O O . MET A 1 94 ? -2.550 -0.822 -12.607 1.00 93.31 94 MET A O 1
ATOM 707 N N . LYS A 1 95 ? -1.534 1.041 -13.358 1.00 93.88 95 LYS A N 1
ATOM 708 C CA . LYS A 1 95 ? -2.128 0.981 -14.697 1.00 93.88 95 LYS A CA 1
ATOM 709 C C . LYS A 1 95 ? -1.691 -0.280 -15.444 1.00 93.88 95 LYS A C 1
ATOM 711 O O . LYS A 1 95 ? -2.540 -0.968 -16.002 1.00 93.88 95 LYS A O 1
ATOM 716 N N . GLU A 1 96 ? -0.401 -0.598 -15.403 1.00 95.38 96 GLU A N 1
ATOM 717 C CA . GLU A 1 96 ? 0.175 -1.747 -16.109 1.00 95.38 96 GLU A CA 1
ATOM 718 C C . GLU A 1 96 ? -0.358 -3.087 -15.582 1.00 95.38 96 GLU A C 1
ATOM 720 O O . GLU A 1 96 ? -0.655 -3.998 -16.349 1.00 95.38 96 GLU A O 1
ATOM 725 N N . VAL A 1 97 ? -0.538 -3.204 -14.263 1.00 92.94 97 VAL A N 1
ATOM 726 C CA . VAL A 1 97 ? -0.999 -4.449 -13.626 1.00 92.94 97 VAL A CA 1
ATOM 727 C C . VAL A 1 97 ? -2.520 -4.585 -13.566 1.00 92.94 97 VAL A C 1
ATOM 729 O O . VAL A 1 97 ? -3.003 -5.673 -13.269 1.00 92.94 97 VAL A O 1
ATOM 732 N N . THR A 1 98 ? -3.291 -3.530 -13.852 1.00 93.94 98 THR A N 1
ATOM 733 C CA . THR A 1 98 ? -4.767 -3.554 -13.772 1.00 93.94 98 THR A CA 1
ATOM 734 C C . THR A 1 98 ? -5.403 -4.699 -14.574 1.00 93.94 98 THR A C 1
ATOM 736 O O . THR A 1 98 ? -6.256 -5.385 -14.011 1.00 93.94 98 THR A O 1
ATOM 739 N N . PRO A 1 99 ? -4.985 -5.006 -15.820 1.00 94.44 99 PRO A N 1
ATOM 740 C CA . PRO A 1 99 ? -5.562 -6.118 -16.579 1.00 94.44 99 PRO A CA 1
ATOM 741 C C . PRO A 1 99 ? -5.427 -7.492 -15.906 1.00 94.44 99 PRO A C 1
ATOM 743 O O . PRO A 1 99 ? -6.216 -8.390 -16.199 1.00 94.44 99 PRO A O 1
ATOM 746 N N . LEU A 1 100 ? -4.466 -7.668 -14.988 1.00 92.44 100 LEU A N 1
ATOM 747 C CA . LEU A 1 100 ? -4.287 -8.915 -14.235 1.00 92.44 100 LEU A CA 1
ATOM 748 C C . LEU A 1 100 ? -5.427 -9.162 -13.234 1.00 92.44 100 LEU A C 1
ATOM 750 O O . LEU A 1 100 ? -5.665 -10.306 -12.857 1.00 92.44 100 LEU A O 1
ATOM 754 N N . PHE A 1 101 ? -6.152 -8.112 -12.841 1.00 91.75 101 PHE A N 1
ATOM 755 C CA . PHE A 1 101 ? -7.273 -8.185 -11.901 1.00 91.75 101 PHE A CA 1
ATOM 756 C C . PHE A 1 101 ? -8.603 -8.518 -12.591 1.00 91.75 101 PHE A C 1
ATOM 758 O O . PHE A 1 101 ? -9.522 -8.993 -11.938 1.00 91.75 101 PHE A O 1
ATOM 765 N N . ASN A 1 102 ? -8.696 -8.377 -13.918 1.00 85.50 102 ASN A N 1
ATOM 766 C CA . ASN A 1 102 ? -9.935 -8.622 -14.673 1.00 85.50 102 ASN A CA 1
ATOM 767 C C . ASN A 1 102 ? -10.386 -10.095 -14.683 1.00 85.50 102 ASN A C 1
ATOM 769 O O . ASN A 1 102 ? -11.485 -10.395 -15.139 1.00 85.50 102 ASN A O 1
ATOM 773 N N . LYS A 1 103 ? -9.526 -11.023 -14.249 1.00 77.81 103 LYS A N 1
ATOM 774 C CA . LYS A 1 103 ? -9.783 -12.472 -14.279 1.00 77.81 103 LYS A CA 1
ATOM 775 C C . LYS A 1 103 ? -10.198 -13.053 -12.922 1.00 77.81 103 LYS A C 1
ATOM 777 O O . LYS A 1 103 ? -10.386 -14.262 -12.837 1.00 77.81 103 LYS A O 1
ATOM 782 N N . GLY A 1 104 ? -10.305 -12.233 -11.876 1.00 80.19 104 GLY A N 1
ATOM 783 C CA . GLY A 1 104 ? -10.602 -12.682 -10.514 1.00 80.19 104 GLY A CA 1
ATOM 784 C C . GLY A 1 104 ? -11.645 -11.822 -9.803 1.00 80.19 104 GLY A C 1
ATOM 785 O O . GLY A 1 104 ? -12.203 -10.892 -10.376 1.00 80.19 104 GLY A O 1
ATOM 786 N N . THR A 1 105 ? -11.895 -12.155 -8.538 1.00 86.31 105 THR A N 1
ATOM 787 C CA . THR A 1 105 ? -12.797 -11.448 -7.610 1.00 86.31 105 THR A CA 1
ATOM 788 C C . THR A 1 105 ? -12.132 -10.267 -6.905 1.00 86.31 105 THR A C 1
ATOM 790 O O . THR A 1 105 ? -12.821 -9.431 -6.324 1.00 86.31 105 THR A O 1
ATOM 793 N N . MET A 1 10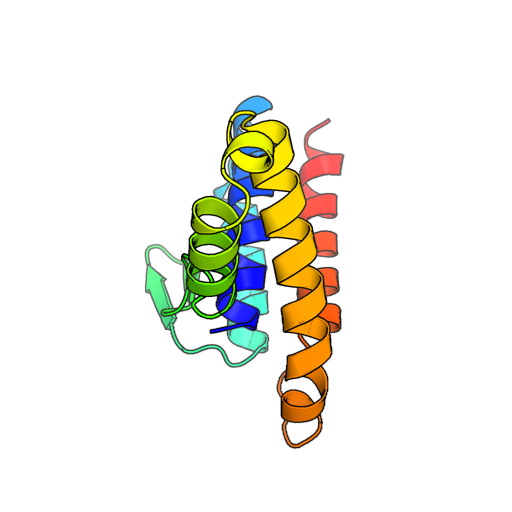6 ? -10.798 -10.179 -6.955 1.00 92.25 106 MET A N 1
ATOM 794 C CA . MET A 1 106 ? -10.049 -9.108 -6.301 1.00 92.25 106 MET A CA 1
ATOM 795 C C . MET A 1 106 ? -10.362 -7.739 -6.918 1.00 92.25 106 MET A C 1
ATOM 797 O O . MET A 1 106 ? -10.427 -7.615 -8.145 1.00 92.25 106 MET A O 1
ATOM 801 N N . PRO A 1 107 ? -10.465 -6.680 -6.097 1.00 94.94 107 PRO A N 1
ATOM 802 C CA . PRO A 1 107 ? -10.619 -5.330 -6.612 1.00 94.94 107 PRO A CA 1
ATOM 803 C C . PRO A 1 107 ? -9.384 -4.921 -7.414 1.00 94.94 107 PRO A C 1
ATOM 805 O O .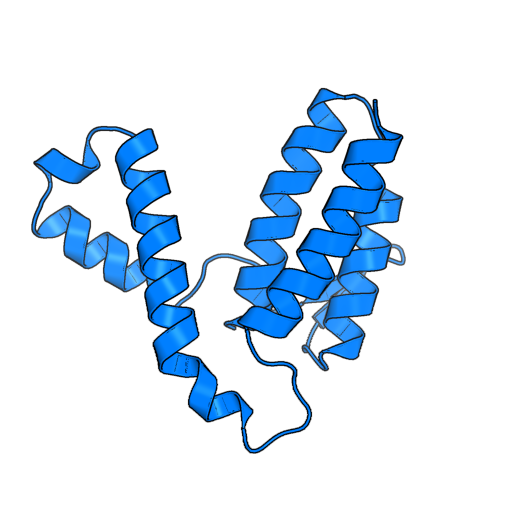 PRO A 1 107 ? -8.247 -5.260 -7.071 1.00 94.94 107 PRO A O 1
ATOM 808 N N . THR A 1 108 ? -9.594 -4.122 -8.456 1.00 95.44 108 THR A N 1
ATOM 809 C CA . THR A 1 108 ? -8.480 -3.467 -9.151 1.00 95.44 108 THR A CA 1
ATOM 810 C C . THR A 1 108 ? -7.695 -2.565 -8.185 1.00 95.44 108 THR A C 1
ATOM 812 O O . THR A 1 108 ? -8.262 -2.069 -7.203 1.00 95.44 108 THR A O 1
ATOM 815 N N . PRO A 1 109 ? -6.409 -2.270 -8.462 1.00 94.44 109 PRO A N 1
ATOM 816 C CA . PRO A 1 109 ? -5.615 -1.379 -7.617 1.00 94.44 109 PRO A CA 1
ATOM 817 C C . PRO A 1 109 ? -6.277 -0.020 -7.378 1.00 94.44 109 PRO A C 1
ATOM 819 O O . PRO A 1 109 ? -6.251 0.479 -6.257 1.00 94.44 109 PRO A O 1
ATOM 822 N N . GLN A 1 110 ? -6.926 0.538 -8.405 1.00 92.81 110 GLN A N 1
ATOM 823 C CA . GLN A 1 110 ? -7.633 1.813 -8.306 1.00 92.81 110 GLN A CA 1
ATOM 824 C C . GLN A 1 110 ? -8.892 1.720 -7.433 1.00 92.81 110 GLN A C 1
ATOM 826 O O . GLN A 1 110 ? -9.124 2.599 -6.609 1.00 92.81 110 GLN A O 1
ATOM 831 N N . GLN A 1 111 ? -9.699 0.664 -7.581 1.00 95.12 111 GLN A N 1
ATOM 832 C CA . GLN A 1 111 ? -10.880 0.464 -6.731 1.00 95.12 111 GLN A CA 1
ATOM 833 C C . GLN A 1 111 ? -10.477 0.313 -5.266 1.00 95.12 111 GLN A C 1
ATOM 835 O O . GLN A 1 111 ? -11.041 0.978 -4.403 1.00 95.12 111 GLN A O 1
ATOM 840 N N . PHE A 1 112 ? -9.461 -0.508 -4.994 1.00 96.62 112 PHE A N 1
ATOM 841 C CA . PHE A 1 112 ? -8.966 -0.697 -3.637 1.00 96.62 112 PHE A CA 1
ATOM 842 C C . PHE A 1 112 ? -8.370 0.593 -3.059 1.00 96.62 112 PHE A C 1
ATOM 844 O O . PHE A 1 112 ? -8.629 0.919 -1.904 1.00 96.62 112 PHE A O 1
ATOM 851 N N . GLN A 1 113 ? -7.633 1.366 -3.864 1.00 95.31 113 GLN A N 1
ATOM 852 C CA . GLN A 1 113 ? -7.129 2.679 -3.459 1.00 95.31 113 GLN A CA 1
ATOM 853 C C . GLN A 1 113 ? -8.269 3.605 -3.026 1.00 95.31 113 GLN A C 1
ATOM 855 O O . GLN A 1 113 ? -8.208 4.147 -1.928 1.00 95.31 113 GLN A O 1
ATOM 860 N N . LEU A 1 114 ? -9.329 3.721 -3.832 1.00 96.31 114 LEU A N 1
ATOM 861 C CA . LEU A 1 114 ? -10.495 4.542 -3.495 1.00 96.31 114 LEU A CA 1
ATOM 862 C C . LEU A 1 114 ? -11.181 4.069 -2.208 1.00 96.31 114 LEU A C 1
ATOM 864 O O . LEU A 1 114 ? -11.572 4.892 -1.384 1.00 96.31 114 LEU A O 1
ATOM 868 N N . THR A 1 115 ? -11.304 2.755 -1.997 1.00 97.56 115 THR A N 1
ATOM 869 C CA . THR A 1 115 ? -11.850 2.201 -0.748 1.00 97.56 115 THR A CA 1
ATOM 870 C C . THR A 1 115 ? -11.042 2.660 0.465 1.00 97.56 115 THR A C 1
ATOM 872 O O . THR A 1 115 ? -11.619 3.153 1.433 1.00 97.56 115 THR A O 1
ATOM 875 N N . ILE A 1 116 ? -9.714 2.540 0.413 1.00 96.81 116 ILE A N 1
ATOM 876 C CA . ILE A 1 116 ? -8.847 2.927 1.531 1.00 96.81 116 ILE A CA 1
ATOM 877 C C . ILE A 1 116 ? -8.822 4.452 1.722 1.00 96.81 116 ILE A C 1
ATOM 879 O O . ILE A 1 116 ? -8.861 4.917 2.860 1.00 96.81 116 ILE A O 1
ATOM 883 N N . GLU A 1 117 ? -8.813 5.235 0.641 1.00 95.88 117 GLU A N 1
ATOM 884 C CA . GLU A 1 117 ? -8.870 6.703 0.694 1.00 95.88 117 GLU A CA 1
ATOM 885 C C . GLU A 1 117 ? -10.179 7.197 1.320 1.00 95.88 117 GLU A C 1
ATOM 887 O O . GLU A 1 117 ? -10.161 8.108 2.146 1.00 95.88 117 GLU A O 1
ATOM 892 N N . ASN A 1 118 ? -11.313 6.568 1.002 1.00 97.31 118 ASN A N 1
ATOM 893 C CA . ASN A 1 118 ? -12.599 6.898 1.616 1.00 97.31 118 ASN A CA 1
ATOM 894 C C . ASN A 1 118 ? -12.593 6.639 3.129 1.00 97.31 118 ASN A C 1
ATOM 896 O O . ASN A 1 118 ? -13.064 7.481 3.898 1.00 97.31 118 ASN A O 1
ATOM 900 N N . ILE A 1 119 ? -12.008 5.518 3.565 1.00 97.25 119 ILE A N 1
ATOM 901 C CA . ILE A 1 119 ? -11.818 5.223 4.991 1.00 97.25 119 ILE A CA 1
ATOM 902 C C . ILE A 1 119 ? -10.899 6.275 5.623 1.00 97.25 119 ILE A C 1
ATOM 904 O O . ILE A 1 119 ? -11.238 6.852 6.652 1.00 97.25 119 ILE A O 1
ATOM 908 N N . ALA A 1 120 ? -9.757 6.583 5.003 1.00 95.38 120 ALA A N 1
ATOM 909 C CA . ALA A 1 120 ? -8.827 7.588 5.514 1.00 95.38 120 ALA A CA 1
ATOM 910 C C . ALA A 1 120 ? -9.499 8.964 5.671 1.00 95.38 120 ALA A C 1
ATOM 912 O O . ALA A 1 120 ? -9.404 9.581 6.732 1.00 95.38 120 ALA A O 1
ATOM 913 N N . ASN A 1 121 ? -10.244 9.413 4.659 1.00 95.25 121 ASN A N 1
ATOM 914 C CA . ASN A 1 121 ? -10.947 10.694 4.670 1.00 95.25 121 ASN A CA 1
ATOM 915 C C . ASN A 1 121 ? -11.988 10.778 5.791 1.00 95.25 121 ASN A C 1
ATOM 917 O O . ASN A 1 121 ? -12.044 11.797 6.479 1.00 95.25 121 ASN A O 1
ATOM 921 N N . LYS A 1 122 ? -12.744 9.701 6.038 1.00 95.69 122 LYS A N 1
ATOM 922 C CA . LYS A 1 122 ? -13.682 9.601 7.169 1.00 95.69 122 LYS A CA 1
ATOM 923 C C . LYS A 1 122 ? -12.989 9.895 8.505 1.00 95.69 122 LYS A C 1
ATOM 925 O O . LYS A 1 122 ? -13.527 10.636 9.323 1.00 95.69 122 LYS A O 1
ATOM 930 N N . TYR A 1 123 ? -11.790 9.358 8.733 1.00 94.75 123 TYR A N 1
ATOM 931 C CA . TYR A 1 123 ? -11.046 9.609 9.973 1.00 94.75 123 TYR A CA 1
ATOM 932 C C . TYR A 1 123 ? -10.388 10.989 10.019 1.00 94.75 123 TYR A C 1
ATOM 934 O O . TYR A 1 123 ? -10.366 11.612 11.075 1.00 94.75 123 TYR A O 1
ATOM 942 N N . LEU A 1 124 ? -9.876 11.487 8.893 1.00 92.19 124 LEU A N 1
ATOM 943 C CA . LEU A 1 124 ? -9.224 12.797 8.833 1.00 92.19 124 LEU A CA 1
ATOM 944 C C . LEU A 1 124 ? -10.209 13.956 9.019 1.00 92.19 124 LEU A C 1
ATOM 946 O O . LEU A 1 124 ? -9.873 14.930 9.690 1.00 92.19 124 LEU A O 1
ATOM 950 N N . GLN A 1 125 ? -11.417 13.848 8.462 1.00 90.75 125 GLN A N 1
ATOM 951 C CA . GLN A 1 125 ? -12.470 14.856 8.619 1.00 90.75 125 GLN A CA 1
ATOM 952 C C . GLN A 1 125 ? -12.960 14.931 10.068 1.00 90.75 125 GLN A C 1
ATOM 954 O O . GLN A 1 125 ? -13.050 16.024 10.619 1.00 90.75 125 GLN A O 1
ATOM 959 N N . ASN A 1 126 ? -13.169 13.777 10.708 1.00 83.38 126 ASN A N 1
ATOM 960 C CA . ASN A 1 126 ? -13.599 13.681 12.109 1.00 83.38 126 ASN A CA 1
ATOM 961 C C . ASN A 1 126 ? -12.503 14.047 13.128 1.00 83.38 126 ASN A C 1
ATOM 963 O O . ASN A 1 126 ? -12.775 14.119 14.322 1.00 83.38 126 ASN A O 1
ATOM 967 N N . ALA A 1 127 ? -11.266 14.248 12.669 1.00 76.62 127 ALA A N 1
ATOM 968 C CA . ALA A 1 127 ? -10.115 14.659 13.470 1.00 76.62 127 ALA A CA 1
ATOM 969 C C . ALA A 1 127 ? -9.839 16.175 13.379 1.00 76.62 127 ALA A C 1
ATOM 971 O O . ALA A 1 127 ? -8.694 16.604 13.569 1.00 76.62 127 ALA A O 1
ATOM 972 N N . SER A 1 128 ? -10.830 16.970 12.963 1.00 60.22 128 SER A N 1
ATOM 973 C CA . SER A 1 128 ? -10.736 18.434 12.829 1.00 60.22 128 SER A CA 1
ATOM 974 C C . SER A 1 128 ? -11.279 19.149 14.054 1.00 60.22 128 SER A C 1
ATOM 976 O O . SER A 1 128 ? -12.290 18.669 14.606 1.00 60.22 128 SER A O 1
#

Secondary structure (DSSP, 8-state):
-HHHHHHHHHHHHHHHHHHHTT--SHHHHHHHHHHHHHTT--EEEETTEEEETT-SS-TTHHHHHHHHHHH-GGGGSSHHHHHHHHHHHHHHHHHHHGGGGTTSSSPPHHHHHHHHHHHHHHHHHTT-

InterPro domains:
  IPR005414 Guanine nucleotide exchange factor SopE [PR01593] (7-22)
  IPR005414 Guanine nucleotide exchange factor SopE [PR01593] (42-60)
  IPR005414 Guanine nucleotide exchange factor SopE [PR01593] (71-85)
  IPR005414 Guanine nucleotide exchange factor SopE [PR01593] (99-113)
  IPR016019 Guanine nucleotide exchange factor SopE, GEF domain [PF07487] (1-126)
  IPR035949 SopE-like, GEF domain superfamily [G3DSA:1.10.4120.10] (1-128)
  IPR035949 SopE-like, GEF domain superfamily [SSF81832] (1-127)